Protein AF-A0A8S9RG49-F1 (afdb_monomer)

InterPro domains:
  IPR001810 F-box domain [PF00646] (15-56)
  IPR001810 F-box domain [PS50181] (12-58)
  IPR001810 F-box domain [SM00256] (18-58)
  IPR036047 F-box-like domain superfamily [SSF81383] (7-55)
  IPR050354 Arabidopsis F-box/kelch-repeat [PTHR24414] (6-59)

Foldseek 3Di:
DDDDPPPPDDPDDVVVVDDPVVVLVVLLPDAPVCLVVQCVVDVSSVVSSPPCVSVVSNVVVVVVVVVVVVVVVCVVVVDDD

Structure (mmCIF, N/CA/C/O backbone):
data_AF-A0A8S9RG49-F1
#
_entry.id   AF-A0A8S9RG49-F1
#
loop_
_atom_site.group_PDB
_atom_site.id
_atom_site.type_symbol
_atom_site.label_atom_id
_atom_site.label_alt_id
_atom_site.label_comp_id
_atom_site.label_asym_id
_atom_site.label_entity_id
_atom_site.la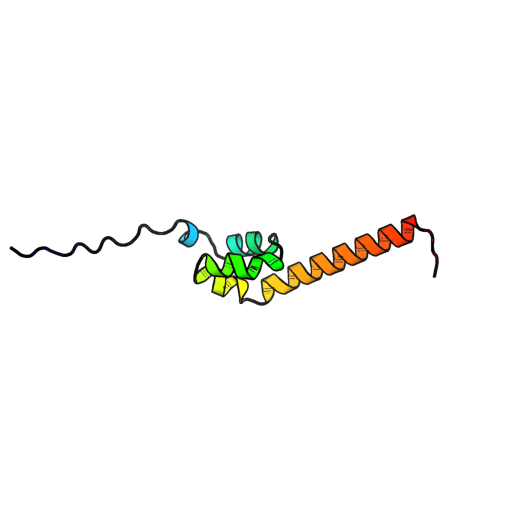bel_seq_id
_atom_site.pdbx_PDB_ins_code
_atom_site.Cartn_x
_atom_site.Cartn_y
_atom_site.Cartn_z
_atom_site.occupancy
_atom_site.B_iso_or_equiv
_atom_site.auth_seq_id
_atom_site.auth_comp_id
_atom_site.auth_asym_id
_atom_site.auth_atom_id
_atom_site.pdbx_PDB_model_num
ATOM 1 N N . MET A 1 1 ? -40.801 -1.079 34.100 1.00 38.41 1 MET A N 1
ATOM 2 C CA . MET A 1 1 ? -40.613 -1.740 32.791 1.00 38.41 1 MET A CA 1
ATOM 3 C C . MET A 1 1 ? -39.261 -1.309 32.250 1.00 38.41 1 MET A C 1
ATOM 5 O O . MET A 1 1 ? -39.105 -0.169 31.838 1.00 38.41 1 MET A O 1
ATOM 9 N N . SER A 1 2 ? -38.262 -2.174 32.411 1.00 45.91 2 SER A N 1
ATOM 10 C CA . SER A 1 2 ? -36.863 -1.943 32.054 1.00 45.91 2 SER A CA 1
ATOM 11 C C . SER A 1 2 ? -36.685 -2.019 30.539 1.00 45.91 2 SER A C 1
ATOM 13 O O . SER A 1 2 ? -36.806 -3.085 29.940 1.00 45.91 2 SER A O 1
ATOM 15 N N . TRP A 1 3 ? -36.388 -0.885 29.909 1.00 53.41 3 TRP A N 1
ATOM 16 C CA . TRP A 1 3 ? -35.884 -0.875 28.542 1.00 53.41 3 TRP A CA 1
ATOM 17 C C . TRP A 1 3 ? -34.464 -1.438 28.554 1.00 53.41 3 TRP A C 1
ATOM 19 O O . TRP A 1 3 ? -33.517 -0.783 28.981 1.00 53.41 3 TRP A O 1
ATOM 29 N N . ALA A 1 4 ? -34.330 -2.696 28.144 1.00 55.97 4 ALA A N 1
ATOM 30 C CA . ALA A 1 4 ? -33.040 -3.306 27.889 1.00 55.97 4 ALA A CA 1
ATOM 31 C C . ALA A 1 4 ? -32.457 -2.678 26.616 1.00 55.97 4 ALA A C 1
ATOM 33 O O . ALA A 1 4 ? -32.905 -2.967 25.506 1.00 55.97 4 ALA A O 1
ATOM 34 N N . GLU A 1 5 ? -31.471 -1.802 26.802 1.00 60.28 5 GLU A N 1
ATOM 35 C CA . GLU A 1 5 ? -30.587 -1.257 25.772 1.00 60.28 5 GLU A CA 1
ATOM 36 C C . GLU A 1 5 ? -29.935 -2.420 25.007 1.00 60.28 5 GLU A C 1
ATOM 38 O O . GLU A 1 5 ? -28.907 -2.980 25.398 1.00 60.28 5 GLU A O 1
ATOM 43 N N . LYS A 1 6 ? -30.581 -2.851 23.922 1.00 50.94 6 LYS A N 1
ATOM 44 C CA . LYS A 1 6 ? -30.087 -3.909 23.047 1.00 50.94 6 LYS A CA 1
ATOM 45 C C . LYS A 1 6 ? -28.945 -3.319 22.229 1.00 50.94 6 LYS A C 1
ATOM 47 O O . LYS A 1 6 ? -29.170 -2.787 21.146 1.00 50.94 6 LYS A O 1
ATOM 52 N N . LYS A 1 7 ? -27.724 -3.406 22.771 1.00 55.69 7 LYS A N 1
ATOM 53 C CA . LYS A 1 7 ? -26.454 -3.118 22.090 1.00 55.69 7 LYS A CA 1
ATOM 54 C C . LYS A 1 7 ? -26.428 -3.885 20.761 1.00 55.69 7 LYS A C 1
ATOM 56 O O . LYS A 1 7 ? -26.031 -5.046 20.716 1.00 55.69 7 LYS A O 1
ATOM 61 N N . ARG A 1 8 ? -26.899 -3.264 19.676 1.00 58.03 8 ARG A N 1
ATOM 62 C CA . ARG A 1 8 ? -26.694 -3.767 18.316 1.00 58.03 8 ARG A CA 1
ATOM 63 C C . ARG A 1 8 ? -25.196 -3.676 18.066 1.00 58.03 8 ARG A C 1
ATOM 65 O O . ARG A 1 8 ? -24.665 -2.582 17.892 1.00 58.03 8 ARG A O 1
ATOM 72 N N . SER A 1 9 ? -24.512 -4.814 18.126 1.00 61.84 9 SER A N 1
ATOM 73 C CA . SER A 1 9 ? -23.157 -4.921 17.605 1.00 61.84 9 SER A CA 1
ATOM 74 C C . SER A 1 9 ? -23.182 -4.442 16.150 1.00 61.84 9 SER A C 1
ATOM 76 O O . SER A 1 9 ? -24.096 -4.824 15.408 1.00 61.84 9 SER A O 1
ATOM 78 N N . PRO A 1 10 ? -22.246 -3.572 15.731 1.00 64.81 10 PRO A N 1
ATOM 79 C CA . PRO A 1 10 ? -22.133 -3.236 14.323 1.00 64.81 10 PRO A CA 1
ATOM 80 C C . PRO A 1 10 ? -21.961 -4.544 13.535 1.00 64.81 10 PRO A C 1
ATOM 82 O O . PRO A 1 10 ? -21.289 -5.458 14.031 1.00 64.81 10 PRO A O 1
ATOM 85 N N . PRO A 1 11 ? -22.600 -4.674 12.358 1.00 64.56 11 PRO A N 1
ATOM 86 C CA . PRO A 1 11 ? -22.437 -5.860 11.532 1.00 64.56 11 PRO A CA 1
ATOM 87 C C . PRO A 1 11 ? -20.938 -6.104 11.308 1.00 64.56 11 PRO A C 1
ATOM 89 O O . PRO A 1 11 ? -20.194 -5.130 11.146 1.00 64.56 11 PRO A O 1
ATOM 92 N N . PRO A 1 12 ? -20.475 -7.367 11.343 1.00 61.03 12 PRO A N 1
ATOM 93 C CA . PRO A 1 12 ? -19.073 -7.672 11.108 1.00 61.03 12 PRO A CA 1
ATOM 94 C C . PRO A 1 12 ? -18.692 -7.099 9.747 1.00 61.03 12 PRO A C 1
ATOM 96 O O . PRO A 1 12 ? -19.264 -7.465 8.721 1.00 61.03 12 PRO A O 1
ATOM 99 N N . SER A 1 13 ? -17.773 -6.135 9.746 1.00 61.38 13 SER A N 1
ATOM 100 C CA . SER A 1 13 ? -17.324 -5.505 8.514 1.00 61.38 13 SER A CA 1
ATOM 101 C C . SER A 1 13 ? -16.726 -6.598 7.622 1.00 61.38 13 SER A C 1
ATOM 103 O O . SER A 1 13 ? -15.821 -7.289 8.087 1.00 61.38 13 SER A O 1
ATOM 105 N N . PRO A 1 14 ? -17.134 -6.755 6.354 1.00 62.22 14 PRO A N 1
ATOM 106 C CA . PRO A 1 14 ? -16.576 -7.781 5.459 1.00 62.22 14 PRO A CA 1
ATOM 107 C C . PRO A 1 14 ? -15.063 -7.614 5.227 1.00 62.22 14 PRO A C 1
ATOM 109 O O . PRO A 1 14 ? -14.359 -8.546 4.861 1.00 62.22 14 PRO A O 1
ATOM 112 N N . ILE A 1 15 ? -14.527 -6.431 5.530 1.00 60.44 15 ILE A N 1
ATOM 113 C CA . ILE A 1 15 ? -13.087 -6.149 5.544 1.00 60.44 15 ILE A CA 1
ATOM 114 C C . ILE A 1 15 ? -12.361 -6.946 6.649 1.00 60.44 15 ILE A C 1
ATOM 116 O O . ILE A 1 15 ? -11.181 -7.243 6.527 1.00 60.44 15 ILE A O 1
ATOM 120 N N . THR A 1 16 ? -13.053 -7.310 7.733 1.00 61.22 16 THR A N 1
ATOM 121 C CA . THR A 1 16 ? -12.482 -8.086 8.847 1.00 61.22 16 THR A CA 1
ATOM 122 C C . THR A 1 16 ? -12.468 -9.597 8.628 1.00 61.22 16 THR A C 1
ATOM 124 O O . THR A 1 16 ? -11.802 -10.286 9.401 1.00 61.22 16 THR A O 1
ATOM 127 N N . SER A 1 17 ? -13.171 -10.103 7.609 1.00 69.31 17 SER A N 1
ATOM 128 C CA . SER A 1 17 ? -13.219 -11.533 7.273 1.00 69.31 17 SER A CA 1
ATOM 129 C C . SER A 1 17 ? -12.196 -11.960 6.219 1.00 69.31 17 SER A C 1
ATOM 131 O O . SER A 1 17 ? -12.100 -13.149 5.934 1.00 69.31 17 SER A O 1
ATOM 133 N N . LEU A 1 18 ? -11.468 -11.016 5.612 1.00 71.44 18 LEU A N 1
ATOM 134 C CA . LEU A 1 18 ? -10.428 -11.331 4.633 1.00 71.44 18 LEU A CA 1
ATOM 135 C C . LEU A 1 18 ? -9.108 -11.698 5.343 1.00 71.44 18 LEU A C 1
ATOM 137 O O . LEU A 1 18 ? -8.781 -11.034 6.330 1.00 71.44 18 LEU A O 1
ATOM 141 N N . PRO A 1 19 ? -8.343 -12.687 4.841 1.00 79.31 19 PRO A N 1
ATOM 142 C CA . PRO A 1 19 ? -7.015 -13.006 5.362 1.00 79.31 19 PRO A CA 1
ATOM 143 C C . PRO A 1 19 ? -6.050 -11.835 5.180 1.00 79.31 19 PRO A C 1
ATOM 145 O O . PRO A 1 19 ? -6.079 -11.157 4.147 1.00 79.31 19 PRO A O 1
ATOM 148 N N . GLU A 1 20 ? -5.162 -11.632 6.149 1.00 76.69 20 GLU A N 1
ATOM 149 C CA . GLU A 1 20 ? -4.137 -10.589 6.112 1.00 76.69 20 GLU A CA 1
ATOM 150 C C . GLU A 1 20 ? -3.237 -10.705 4.870 1.00 76.69 20 GLU A C 1
ATOM 152 O O . GLU A 1 20 ? -2.932 -9.686 4.253 1.00 76.69 20 GLU A O 1
ATOM 157 N N . ASP A 1 21 ? -2.904 -11.925 4.438 1.00 77.19 21 ASP A N 1
ATOM 158 C CA . ASP A 1 21 ? -2.048 -12.188 3.270 1.00 77.19 21 ASP A CA 1
ATOM 159 C C . ASP A 1 21 ? -2.628 -11.612 1.969 1.00 77.19 21 ASP A C 1
ATOM 161 O O . ASP A 1 21 ? -1.916 -11.028 1.154 1.00 77.19 21 ASP A O 1
ATOM 165 N N . VAL A 1 22 ? -3.951 -11.712 1.793 1.00 80.50 22 VAL A N 1
ATOM 166 C CA . VAL A 1 22 ? -4.648 -11.178 0.611 1.00 80.50 22 VAL A CA 1
ATOM 167 C C . VAL A 1 22 ? -4.625 -9.652 0.627 1.00 80.50 22 VAL A C 1
ATOM 169 O O . VAL A 1 22 ? -4.473 -9.010 -0.410 1.00 80.50 22 VAL A O 1
ATOM 172 N N . VAL A 1 23 ? -4.758 -9.051 1.810 1.00 78.50 23 VAL A N 1
ATOM 173 C CA . VAL A 1 23 ? -4.696 -7.596 1.965 1.00 78.50 23 VAL A CA 1
ATOM 174 C C . VAL A 1 23 ? -3.291 -7.080 1.660 1.00 78.50 23 VAL A C 1
ATOM 176 O O . VAL A 1 23 ? -3.159 -6.039 1.018 1.00 78.50 23 VAL A O 1
ATOM 179 N N . VAL A 1 24 ? -2.252 -7.809 2.071 1.00 76.56 24 VAL A N 1
ATOM 180 C CA . VAL A 1 24 ? -0.856 -7.486 1.750 1.00 76.56 24 VAL A CA 1
ATOM 181 C C . VAL A 1 24 ? -0.595 -7.598 0.247 1.00 76.56 24 VAL A C 1
ATOM 183 O O . VAL A 1 24 ? -0.000 -6.679 -0.307 1.00 76.56 24 VAL A O 1
ATOM 186 N N . ASP A 1 25 ? -1.097 -8.636 -0.431 1.00 78.69 25 ASP A N 1
ATOM 187 C CA . ASP A 1 25 ? -0.970 -8.779 -1.894 1.00 78.69 25 ASP A CA 1
ATOM 188 C C . ASP A 1 25 ? -1.657 -7.628 -2.651 1.00 78.69 25 ASP A C 1
ATOM 190 O O . ASP A 1 25 ? -1.126 -7.096 -3.626 1.00 78.69 25 ASP A O 1
ATOM 194 N N . ILE A 1 26 ? -2.823 -7.178 -2.173 1.00 80.50 26 ILE A N 1
ATOM 195 C CA . ILE A 1 26 ? -3.503 -6.000 -2.728 1.00 80.50 26 ILE A CA 1
ATOM 196 C C . ILE A 1 26 ? -2.674 -4.735 -2.477 1.00 80.50 26 ILE A C 1
ATOM 198 O O . ILE A 1 26 ? -2.480 -3.951 -3.403 1.00 80.50 26 ILE A O 1
ATOM 202 N N . LEU A 1 27 ? -2.172 -4.535 -1.254 1.00 78.00 27 LEU A N 1
ATOM 203 C CA . LEU A 1 27 ? -1.353 -3.371 -0.900 1.00 78.00 27 LEU A CA 1
ATOM 204 C C . LEU A 1 27 ? -0.042 -3.324 -1.689 1.00 78.00 27 LEU A C 1
ATOM 206 O O . LEU A 1 27 ? 0.344 -2.243 -2.109 1.00 78.00 27 LEU A O 1
ATOM 210 N N . ALA A 1 28 ? 0.591 -4.467 -1.955 1.00 77.06 28 ALA A N 1
ATOM 211 C CA . ALA A 1 28 ? 1.819 -4.555 -2.745 1.00 77.06 28 ALA A CA 1
ATOM 212 C C . ALA A 1 28 ? 1.632 -4.104 -4.205 1.00 77.06 28 ALA A C 1
ATOM 214 O O . ALA A 1 28 ? 2.587 -3.671 -4.843 1.00 77.06 28 ALA A O 1
ATOM 215 N N . ARG A 1 29 ? 0.402 -4.175 -4.734 1.00 79.06 29 ARG A N 1
ATOM 216 C CA . ARG A 1 29 ? 0.049 -3.625 -6.055 1.00 79.06 29 ARG A CA 1
ATOM 217 C C . ARG A 1 29 ? -0.317 -2.140 -6.013 1.00 79.06 29 ARG A C 1
ATOM 219 O O . ARG A 1 29 ? -0.410 -1.511 -7.066 1.00 79.06 29 ARG A O 1
ATOM 226 N N . VAL A 1 30 ? -0.587 -1.585 -4.831 1.00 75.31 30 VAL A N 1
ATOM 227 C CA . VAL A 1 30 ? -0.952 -0.176 -4.667 1.00 75.31 30 VAL A CA 1
ATOM 228 C C . VAL A 1 30 ? 0.329 0.663 -4.598 1.00 75.31 30 VAL A C 1
ATOM 230 O O . VAL A 1 30 ? 1.262 0.313 -3.879 1.00 75.31 30 VAL A O 1
ATOM 233 N N . PRO A 1 31 ? 0.400 1.801 -5.303 1.00 71.81 31 PRO A N 1
ATOM 234 C CA . PRO A 1 31 ? 1.531 2.710 -5.188 1.00 71.81 31 PRO A CA 1
ATOM 235 C C . PRO A 1 31 ? 1.745 3.204 -3.748 1.00 71.81 31 PRO A C 1
ATOM 237 O O . PRO A 1 31 ? 0.799 3.558 -3.042 1.00 71.81 31 PRO A O 1
ATOM 240 N N . VAL A 1 32 ? 3.009 3.345 -3.338 1.00 73.19 32 VAL A N 1
ATOM 241 C CA . VAL A 1 32 ? 3.395 3.844 -2.000 1.00 73.19 32 VAL A CA 1
ATOM 242 C C . VAL A 1 32 ? 2.799 5.221 -1.676 1.00 73.19 32 VAL A C 1
ATOM 244 O O . VAL A 1 32 ? 2.542 5.531 -0.514 1.00 73.19 32 VAL A O 1
ATOM 247 N N . CYS A 1 33 ? 2.541 6.059 -2.682 1.00 75.75 33 CYS A N 1
ATOM 248 C CA . CYS A 1 33 ? 1.912 7.365 -2.476 1.00 75.75 33 CYS A CA 1
ATOM 249 C C . CYS A 1 33 ? 0.485 7.273 -1.903 1.00 75.75 33 CYS A C 1
ATOM 251 O O . CYS A 1 33 ? 0.046 8.210 -1.236 1.00 75.75 33 CYS A O 1
ATOM 253 N N . ASP A 1 34 ? -0.207 6.145 -2.079 1.00 79.50 34 ASP A N 1
ATOM 254 C CA . ASP A 1 34 ? -1.554 5.919 -1.553 1.00 79.50 34 ASP A CA 1
ATOM 255 C C . ASP A 1 34 ? -1.565 5.212 -0.187 1.00 79.50 34 ASP A C 1
ATOM 257 O O . ASP A 1 34 ? -2.615 5.136 0.456 1.00 79.50 34 ASP A O 1
ATOM 261 N N . TYR A 1 35 ? -0.407 4.776 0.328 1.00 78.56 35 TYR A N 1
ATOM 262 C CA . TYR A 1 35 ? -0.272 4.112 1.637 1.00 78.56 35 TYR A CA 1
ATOM 263 C C . TYR A 1 35 ? -0.842 4.926 2.815 1.00 78.56 35 TYR A C 1
ATOM 265 O O . TYR A 1 35 ? -1.547 4.363 3.662 1.00 78.56 35 TYR A O 1
ATOM 273 N N . PRO A 1 36 ? -0.655 6.260 2.876 1.00 79.38 36 PRO A N 1
ATOM 274 C CA . PRO A 1 36 ? -1.298 7.084 3.895 1.00 79.38 36 PRO A CA 1
ATOM 275 C C . PRO A 1 36 ? -2.829 7.028 3.817 1.00 79.38 36 PRO A C 1
ATOM 277 O O . PRO A 1 36 ? -3.494 7.005 4.853 1.00 79.38 36 PRO A O 1
ATOM 280 N N . ARG A 1 37 ? -3.401 6.943 2.609 1.00 81.25 37 ARG A N 1
ATOM 281 C CA . ARG A 1 37 ? -4.855 6.894 2.394 1.00 81.25 37 ARG A CA 1
ATOM 282 C C . ARG A 1 37 ? -5.443 5.553 2.818 1.00 81.25 37 ARG A C 1
ATOM 284 O O . ARG A 1 37 ? -6.469 5.533 3.491 1.00 81.25 37 ARG A O 1
ATOM 291 N N . VAL A 1 38 ? -4.784 4.440 2.496 1.00 79.62 38 VAL A N 1
ATOM 292 C CA . VAL A 1 38 ? -5.235 3.103 2.930 1.00 79.62 38 VAL A CA 1
ATOM 293 C C . VAL A 1 38 ? -5.095 2.905 4.442 1.00 79.62 38 VAL A C 1
ATOM 295 O O . VAL A 1 38 ? -5.928 2.234 5.048 1.00 79.62 38 VAL A O 1
ATOM 298 N N . SER A 1 39 ? -4.135 3.569 5.097 1.00 81.50 39 SER A N 1
ATOM 299 C CA . SER A 1 39 ? -3.994 3.531 6.562 1.00 81.50 39 SER A CA 1
ATOM 300 C C . SER A 1 39 ? -5.195 4.126 7.319 1.00 81.50 39 SER A C 1
ATOM 302 O O . SER A 1 39 ? -5.446 3.761 8.470 1.00 81.50 39 SER A O 1
ATOM 304 N N . LEU A 1 40 ? -5.964 5.009 6.668 1.00 81.50 40 LEU A N 1
ATOM 305 C CA . LEU A 1 40 ? -7.157 5.649 7.233 1.00 81.50 40 LEU A CA 1
ATOM 306 C C . LEU A 1 40 ? -8.402 4.753 7.173 1.00 81.50 40 LEU A C 1
ATOM 308 O O . LEU A 1 40 ? -9.383 5.031 7.858 1.00 81.50 40 LEU A O 1
ATOM 312 N N . VAL A 1 41 ? -8.374 3.675 6.381 1.00 80.44 41 VAL A N 1
ATOM 313 C CA . VAL A 1 41 ? -9.536 2.801 6.156 1.00 80.44 41 VAL A CA 1
ATOM 314 C C . VAL A 1 41 ? -9.862 1.979 7.402 1.00 80.44 41 VAL A C 1
ATOM 316 O O . VAL A 1 41 ? -11.029 1.783 7.738 1.00 80.44 41 VAL A O 1
ATOM 319 N N . SER A 1 42 ? -8.843 1.480 8.109 1.00 77.56 42 SER A N 1
ATOM 320 C CA . SER A 1 42 ? -9.045 0.758 9.366 1.00 77.56 42 SER A CA 1
ATOM 321 C C . SER A 1 42 ? -7.772 0.658 10.206 1.00 77.56 42 SER A C 1
ATOM 323 O O . SER A 1 42 ? -6.651 0.756 9.706 1.00 77.56 42 SER A O 1
ATOM 325 N N . LYS A 1 43 ? -7.943 0.354 11.500 1.00 79.88 43 LYS A N 1
ATOM 326 C CA . LYS A 1 43 ? -6.825 0.033 12.404 1.00 79.88 43 LYS A CA 1
ATOM 327 C C . LYS A 1 43 ? -5.975 -1.141 11.892 1.00 79.88 43 LYS A C 1
ATOM 329 O O . LYS A 1 43 ? -4.772 -1.144 12.128 1.00 79.88 43 LYS A O 1
ATOM 334 N N . ARG A 1 44 ? -6.580 -2.106 11.181 1.00 79.62 44 ARG A N 1
ATOM 335 C CA . ARG A 1 44 ? -5.855 -3.244 10.590 1.00 79.62 44 ARG A CA 1
ATOM 336 C C . ARG A 1 44 ? -4.961 -2.799 9.437 1.00 79.62 44 ARG A C 1
A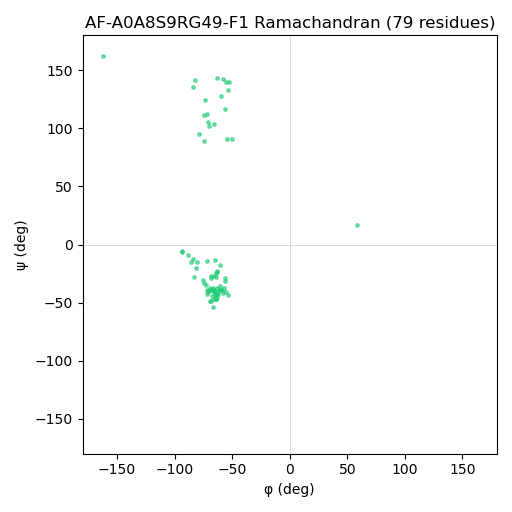TOM 338 O O . ARG A 1 44 ? -3.777 -3.105 9.452 1.00 79.62 44 ARG A 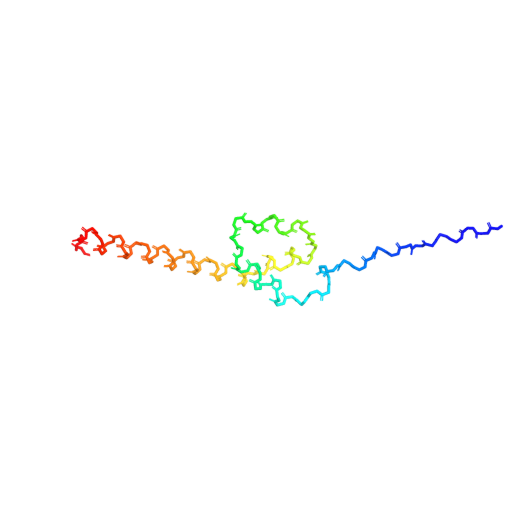O 1
ATOM 345 N N . PHE A 1 45 ? -5.491 -2.009 8.501 1.00 79.00 45 PHE A N 1
ATOM 346 C CA . PHE A 1 45 ? -4.698 -1.465 7.392 1.00 79.00 45 PHE A CA 1
ATOM 347 C C . PHE A 1 45 ? -3.530 -0.619 7.890 1.00 79.00 45 PHE A C 1
ATOM 349 O O . PHE A 1 45 ? -2.426 -0.735 7.374 1.00 79.00 45 PHE A O 1
ATOM 356 N N . ARG A 1 46 ? -3.743 0.174 8.945 1.00 80.75 46 ARG A N 1
ATOM 357 C CA . ARG A 1 46 ? -2.665 0.929 9.588 1.00 80.75 46 ARG A CA 1
ATOM 358 C C . ARG A 1 46 ? -1.537 0.029 10.101 1.00 80.75 46 ARG A C 1
ATOM 360 O O . ARG A 1 46 ? -0.375 0.376 9.932 1.00 80.75 46 ARG A O 1
ATOM 367 N N . SER A 1 47 ? -1.876 -1.109 10.710 1.00 81.88 47 SER A N 1
ATOM 368 C CA . SER A 1 47 ? -0.886 -2.081 11.191 1.00 81.88 47 SER A CA 1
ATOM 369 C C . SER A 1 47 ? -0.123 -2.738 10.041 1.00 81.88 47 SER A C 1
ATOM 371 O O . SER A 1 47 ? 1.085 -2.914 10.144 1.00 81.88 47 SER A O 1
ATOM 373 N N . LEU A 1 48 ? -0.813 -3.066 8.945 1.00 78.25 48 LEU A N 1
ATOM 374 C CA . LEU A 1 48 ? -0.210 -3.693 7.766 1.00 78.25 48 LEU A CA 1
ATOM 375 C C . LEU A 1 48 ? 0.731 -2.735 7.031 1.00 78.25 48 LEU A C 1
ATOM 377 O O . LEU A 1 48 ? 1.878 -3.077 6.783 1.00 78.25 48 LEU A O 1
ATOM 381 N N . VAL A 1 49 ? 0.287 -1.506 6.761 1.00 74.44 49 VAL A N 1
ATOM 382 C CA . VAL A 1 49 ? 1.099 -0.462 6.107 1.00 74.44 49 VAL A CA 1
ATOM 383 C C . VAL A 1 49 ? 2.302 -0.052 6.962 1.00 74.44 49 VAL A C 1
ATOM 385 O O . VAL A 1 49 ? 3.329 0.362 6.433 1.00 74.44 49 VAL A O 1
ATOM 388 N N . SER A 1 50 ? 2.193 -0.176 8.288 1.00 72.00 50 SER A N 1
ATOM 389 C CA . SER A 1 50 ? 3.316 0.037 9.203 1.00 72.00 50 SER A CA 1
ATOM 390 C C . SER A 1 50 ? 4.361 -1.082 9.144 1.00 72.00 50 SER A C 1
ATOM 392 O O . SER A 1 50 ? 5.452 -0.891 9.683 1.00 72.00 50 SER A O 1
ATOM 394 N N . SER A 1 51 ? 4.049 -2.234 8.539 1.00 73.56 51 SER A N 1
ATOM 395 C CA . SER A 1 51 ? 5.033 -3.290 8.326 1.00 73.56 51 SER A CA 1
ATOM 396 C C . SER A 1 51 ? 5.989 -2.876 7.197 1.00 73.56 51 SER A C 1
ATOM 398 O O . SER A 1 51 ? 5.538 -2.583 6.086 1.00 73.56 51 SER A O 1
ATOM 400 N N . PRO A 1 52 ? 7.313 -2.856 7.437 1.00 62.44 52 PRO A N 1
ATOM 401 C CA . PRO A 1 52 ? 8.304 -2.434 6.442 1.00 62.44 52 PRO A CA 1
ATOM 402 C C . PRO A 1 52 ? 8.370 -3.355 5.211 1.00 62.44 52 PRO A C 1
ATOM 404 O O . PRO A 1 52 ? 8.937 -2.977 4.187 1.00 62.44 52 PRO A O 1
ATOM 407 N N . GLU A 1 53 ? 7.768 -4.539 5.290 1.00 63.44 53 GLU A N 1
ATOM 408 C CA . GLU A 1 53 ? 7.808 -5.586 4.268 1.00 63.44 53 GLU A CA 1
ATOM 409 C C . GLU A 1 53 ? 7.055 -5.214 2.980 1.00 63.44 53 GLU A C 1
ATOM 411 O O . GLU A 1 53 ? 7.434 -5.632 1.894 1.00 63.44 53 GLU A O 1
ATOM 416 N N . ILE A 1 54 ? 6.045 -4.344 3.060 1.00 64.38 54 ILE A N 1
ATOM 417 C CA . ILE A 1 54 ? 5.305 -3.869 1.874 1.00 64.38 54 ILE A CA 1
ATOM 418 C C . ILE A 1 54 ? 6.069 -2.737 1.152 1.00 64.38 54 ILE A C 1
ATOM 420 O O . ILE A 1 54 ? 5.849 -2.436 -0.024 1.00 64.38 54 ILE A O 1
ATOM 424 N N . TYR A 1 55 ? 6.997 -2.085 1.856 1.00 60.56 55 TYR A N 1
ATOM 425 C CA . TYR A 1 55 ? 7.797 -0.981 1.328 1.00 60.56 55 TYR A CA 1
ATOM 426 C C . TYR A 1 55 ? 9.014 -1.461 0.528 1.00 60.56 55 TYR A C 1
ATOM 428 O O . TYR A 1 55 ? 9.464 -0.748 -0.372 1.00 60.56 55 TYR A O 1
ATOM 436 N N . SER A 1 56 ? 9.556 -2.643 0.840 1.00 58.69 56 SER A N 1
ATOM 437 C CA . SER A 1 56 ? 10.700 -3.220 0.122 1.00 58.69 56 SER A CA 1
ATOM 438 C C . SER A 1 56 ? 10.317 -3.579 -1.311 1.00 58.69 56 SER A C 1
ATOM 440 O O . SER A 1 56 ? 10.908 -3.025 -2.234 1.00 58.69 56 SER A O 1
ATOM 442 N N . TYR A 1 57 ? 9.254 -4.367 -1.502 1.00 60.97 57 TYR A N 1
ATOM 443 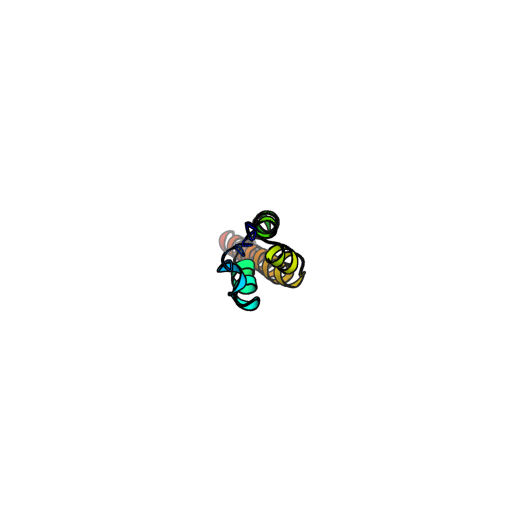C CA . TYR A 1 57 ? 8.778 -4.763 -2.833 1.00 60.97 57 TYR A CA 1
ATOM 444 C C . TYR A 1 57 ? 8.530 -3.565 -3.749 1.00 60.97 57 TYR A C 1
ATOM 446 O O . TYR A 1 57 ? 8.981 -3.560 -4.887 1.00 60.97 57 TYR A O 1
ATOM 454 N N . THR A 1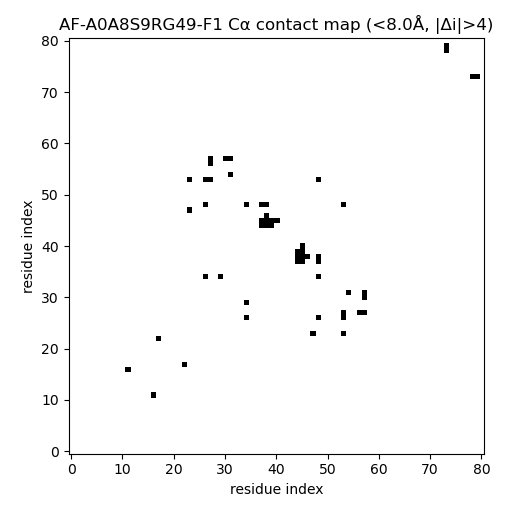 58 ? 7.909 -2.500 -3.241 1.00 58.03 58 THR A N 1
ATOM 455 C CA . THR A 1 58 ? 7.574 -1.339 -4.080 1.00 58.03 58 THR A CA 1
ATOM 456 C C . THR A 1 58 ? 8.791 -0.469 -4.417 1.00 58.03 58 THR A C 1
ATOM 458 O O . THR A 1 58 ? 8.846 0.138 -5.485 1.00 58.03 58 THR A O 1
ATOM 461 N N . ARG A 1 59 ? 9.803 -0.403 -3.536 1.00 57.91 59 ARG A N 1
ATOM 462 C CA . ARG A 1 59 ? 11.077 0.276 -3.844 1.00 57.91 59 ARG A CA 1
ATOM 463 C C . ARG A 1 59 ? 11.913 -0.521 -4.837 1.00 57.91 59 ARG A C 1
ATOM 465 O O . ARG A 1 59 ? 12.655 0.078 -5.611 1.00 57.91 59 ARG A O 1
ATOM 472 N N . ASP A 1 60 ? 11.866 -1.846 -4.774 1.00 60.53 60 ASP A N 1
ATOM 473 C CA . ASP A 1 60 ? 12.478 -2.728 -5.769 1.00 60.53 60 ASP A CA 1
ATOM 474 C C . ASP A 1 60 ? 11.750 -2.652 -7.117 1.00 60.53 60 ASP A C 1
ATOM 476 O O . ASP A 1 60 ? 12.394 -2.497 -8.147 1.00 60.53 60 ASP A O 1
ATOM 480 N N . ASP A 1 61 ? 10.425 -2.565 -7.129 1.00 63.53 61 ASP A N 1
ATOM 481 C CA . ASP A 1 61 ? 9.674 -2.432 -8.377 1.00 63.53 61 ASP A CA 1
ATOM 482 C C . ASP A 1 61 ? 9.923 -1.079 -9.067 1.00 63.53 61 ASP A C 1
ATOM 484 O O . ASP A 1 61 ? 10.250 -1.032 -10.251 1.00 63.53 61 ASP A O 1
ATOM 488 N N . LEU A 1 62 ? 9.919 0.036 -8.319 1.00 64.44 62 LEU A N 1
ATOM 489 C CA . LEU A 1 62 ? 10.232 1.353 -8.892 1.00 64.44 62 LEU A CA 1
ATOM 490 C C . LEU A 1 62 ? 11.688 1.462 -9.356 1.00 64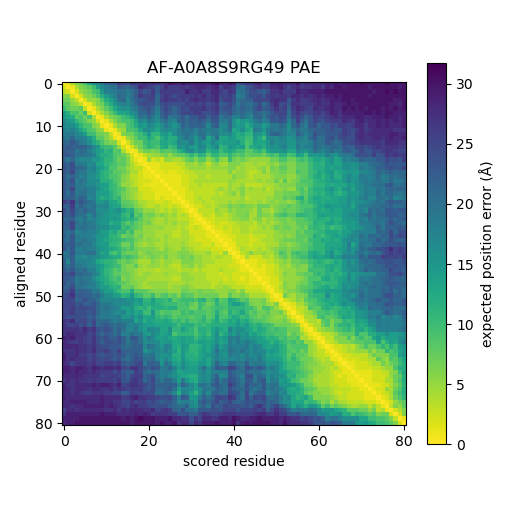.44 62 LEU A C 1
ATOM 492 O O . LEU A 1 62 ? 11.955 2.104 -10.371 1.00 64.44 62 LEU A O 1
ATOM 496 N N . ARG A 1 63 ? 12.642 0.861 -8.627 1.00 67.50 63 ARG A N 1
ATOM 497 C CA . ARG A 1 63 ? 14.052 0.890 -9.041 1.00 67.50 63 A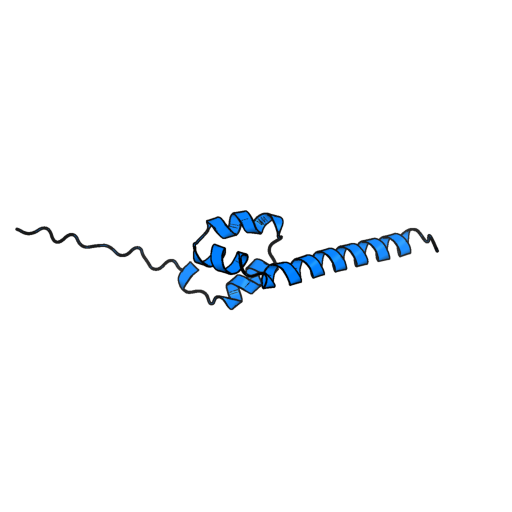RG A CA 1
ATOM 498 C C . ARG A 1 63 ? 14.269 0.015 -10.269 1.00 67.50 63 ARG A C 1
ATOM 500 O O . ARG A 1 63 ? 14.986 0.434 -11.165 1.00 67.50 63 ARG A O 1
ATOM 507 N N . TRP A 1 64 ? 13.648 -1.160 -10.347 1.00 71.88 64 TRP A N 1
ATOM 508 C CA . TRP A 1 64 ? 13.778 -2.045 -11.502 1.00 71.88 64 TRP A CA 1
ATOM 509 C C . TRP A 1 64 ? 13.046 -1.491 -12.720 1.00 71.88 64 TRP A C 1
ATOM 511 O O . TRP A 1 64 ? 13.608 -1.511 -13.811 1.00 71.88 64 TRP A O 1
ATOM 521 N N . ALA A 1 65 ? 11.865 -0.897 -12.543 1.00 73.88 65 ALA A N 1
ATOM 522 C CA . ALA A 1 65 ? 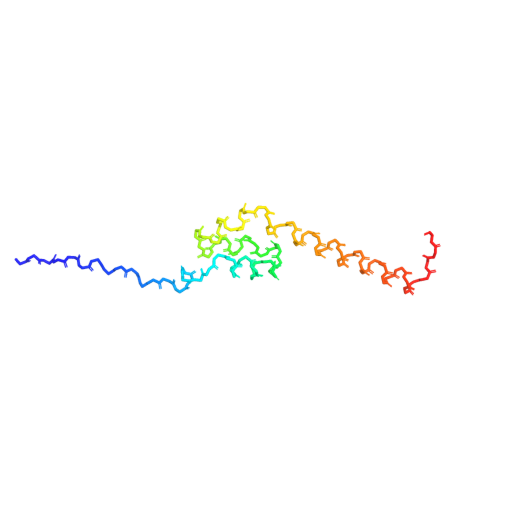11.162 -0.188 -13.605 1.00 73.88 65 ALA A CA 1
ATOM 523 C C . ALA A 1 65 ? 11.968 1.021 -14.099 1.00 73.88 65 ALA A C 1
ATOM 525 O O . ALA A 1 65 ? 12.143 1.187 -15.304 1.00 73.88 65 ALA A O 1
ATOM 526 N N . ALA A 1 66 ? 12.534 1.827 -13.193 1.00 73.94 66 ALA A N 1
ATOM 527 C CA . ALA A 1 66 ? 13.398 2.945 -13.565 1.00 73.94 66 ALA A CA 1
ATOM 528 C C . ALA A 1 66 ? 14.671 2.476 -14.290 1.00 73.94 66 ALA A C 1
ATOM 530 O O . ALA A 1 66 ? 15.038 3.061 -15.304 1.00 73.94 66 ALA A O 1
ATOM 531 N N . LEU A 1 67 ? 15.314 1.398 -13.831 1.00 77.25 67 LEU A N 1
ATOM 532 C CA . LEU A 1 67 ? 16.482 0.810 -14.497 1.00 77.25 67 LEU A CA 1
ATOM 533 C C . LEU A 1 67 ? 16.129 0.232 -15.874 1.00 77.25 67 LEU A C 1
ATOM 535 O O . LEU A 1 67 ? 16.889 0.417 -16.822 1.00 77.25 67 LEU A O 1
ATOM 539 N N . SER A 1 68 ? 14.964 -0.404 -16.014 1.00 79.56 68 SER A N 1
ATOM 540 C CA . SER A 1 68 ? 14.460 -0.893 -17.300 1.00 79.56 68 SER A CA 1
ATOM 541 C C . SER A 1 68 ? 14.180 0.259 -18.264 1.00 79.56 68 SER A C 1
ATOM 543 O O . SER A 1 68 ? 14.527 0.171 -19.438 1.00 79.56 68 SER A O 1
ATOM 545 N N . ILE A 1 69 ? 13.581 1.351 -17.781 1.00 77.75 69 ILE A N 1
ATOM 546 C CA . ILE A 1 69 ? 13.317 2.555 -18.575 1.00 77.75 69 ILE A CA 1
ATOM 547 C C . ILE A 1 69 ? 14.634 3.196 -19.021 1.00 77.75 69 ILE A C 1
ATOM 549 O O . ILE A 1 69 ? 14.789 3.485 -20.204 1.00 77.75 69 ILE A O 1
ATOM 553 N N . VAL A 1 70 ? 15.602 3.366 -18.115 1.00 79.94 70 VAL A N 1
ATOM 554 C CA . VAL A 1 70 ? 16.927 3.924 -18.436 1.00 79.94 70 VAL A CA 1
ATOM 555 C C . VAL A 1 70 ? 17.672 3.038 -19.432 1.00 79.94 70 VAL A C 1
ATOM 557 O O . VAL A 1 70 ? 18.223 3.556 -20.395 1.00 79.94 70 VAL A O 1
ATOM 560 N N . SER A 1 71 ? 17.635 1.712 -19.273 1.00 82.88 71 SER A N 1
ATOM 561 C CA . SER A 1 71 ? 18.261 0.779 -20.217 1.00 82.88 71 SER A CA 1
ATOM 562 C C . SER A 1 71 ? 17.616 0.835 -21.606 1.00 82.88 71 SER A C 1
ATOM 564 O O . SER A 1 71 ? 18.332 0.886 -22.605 1.00 82.88 71 SER A O 1
ATOM 566 N N . MET A 1 72 ? 16.283 0.903 -21.683 1.00 84.06 72 MET A N 1
ATOM 567 C CA . MET A 1 72 ? 15.553 1.060 -22.947 1.00 84.06 72 MET A CA 1
ATOM 568 C C . MET A 1 72 ? 15.835 2.412 -23.613 1.00 84.06 72 MET A C 1
ATOM 570 O O . MET A 1 72 ? 16.016 2.467 -24.826 1.00 84.06 72 MET A O 1
ATOM 574 N N . LEU A 1 73 ? 15.926 3.493 -22.831 1.00 79.12 73 LEU A N 1
ATOM 575 C CA . LEU A 1 73 ? 16.322 4.817 -23.316 1.00 79.12 73 LEU A CA 1
ATOM 576 C C . LEU A 1 73 ? 17.762 4.814 -23.838 1.00 79.12 73 LEU A C 1
ATOM 578 O O . LEU A 1 73 ? 17.981 5.282 -24.947 1.00 79.12 73 LEU A O 1
ATOM 582 N N . SER A 1 74 ? 18.716 4.231 -23.107 1.00 80.62 74 SER A N 1
ATOM 583 C CA . SER A 1 74 ? 20.110 4.089 -23.552 1.00 80.62 74 SER A CA 1
ATOM 584 C C . SER A 1 74 ? 20.233 3.244 -24.822 1.00 80.62 74 SER A C 1
ATOM 586 O O . SER A 1 74 ? 21.016 3.581 -25.709 1.00 80.62 74 SER A O 1
ATOM 588 N N . PHE A 1 75 ? 19.441 2.174 -24.937 1.00 76.69 75 PHE A N 1
ATOM 589 C CA . PHE A 1 75 ? 19.377 1.350 -26.143 1.00 76.69 75 PHE A CA 1
ATOM 590 C C . PHE A 1 75 ? 18.789 2.128 -27.331 1.00 76.69 75 PHE A C 1
ATOM 592 O O . PHE A 1 75 ? 19.299 2.024 -28.444 1.00 76.69 75 PHE A O 1
ATOM 599 N N . ALA A 1 76 ? 17.759 2.948 -27.100 1.00 76.06 76 ALA A N 1
ATOM 600 C CA . ALA A 1 76 ? 17.112 3.753 -28.134 1.00 76.06 76 ALA A CA 1
ATOM 601 C C . ALA A 1 76 ? 17.942 4.970 -28.580 1.00 76.06 76 ALA A C 1
ATOM 603 O O . ALA A 1 76 ? 17.876 5.351 -29.747 1.00 76.06 76 ALA A O 1
ATOM 604 N N . THR A 1 77 ? 18.722 5.585 -27.685 1.00 79.38 77 THR A N 1
ATOM 605 C CA . THR A 1 77 ? 19.554 6.753 -28.018 1.00 79.38 77 THR A CA 1
ATOM 606 C C . THR A 1 77 ? 20.945 6.384 -28.523 1.00 79.38 77 THR A C 1
ATOM 608 O O . THR A 1 77 ? 21.654 7.266 -29.000 1.00 79.38 77 THR A O 1
ATOM 611 N N . GLY A 1 78 ? 21.353 5.110 -28.447 1.00 68.56 78 GLY A N 1
ATOM 612 C CA . GLY A 1 78 ? 22.625 4.628 -29.000 1.00 68.56 78 GLY A CA 1
ATOM 613 C C . GLY A 1 78 ? 23.866 5.325 -28.428 1.00 68.56 78 GLY A C 1
ATOM 614 O O . GLY A 1 78 ? 24.942 5.262 -29.018 1.00 68.56 78 GLY A O 1
ATOM 615 N N . THR A 1 79 ? 23.734 6.013 -27.295 1.00 63.41 79 THR A N 1
ATOM 616 C CA . THR A 1 79 ? 24.844 6.661 -26.597 1.00 63.41 79 THR A CA 1
ATOM 617 C C . THR A 1 79 ? 25.613 5.604 -25.822 1.00 63.41 79 THR A C 1
ATOM 619 O O . THR A 1 79 ? 25.250 5.245 -24.705 1.00 63.41 79 THR A O 1
ATOM 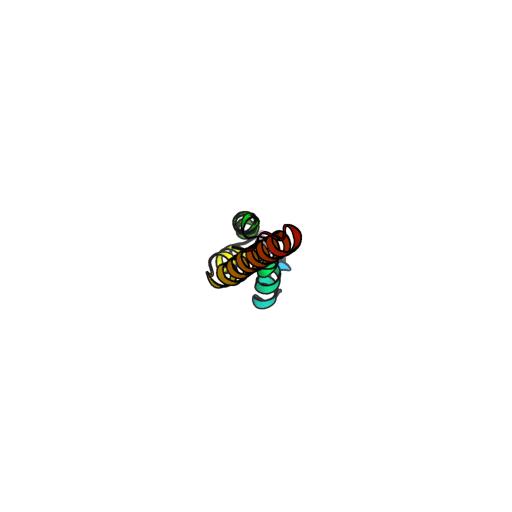622 N N . THR A 1 80 ? 26.672 5.093 -26.441 1.00 56.53 80 THR A N 1
ATOM 623 C CA . THR A 1 80 ? 27.711 4.305 -25.785 1.00 56.53 80 THR A CA 1
ATOM 624 C C . THR A 1 80 ? 28.557 5.233 -24.911 1.00 56.53 80 THR A C 1
ATOM 626 O O . THR A 1 80 ? 29.274 6.077 -25.454 1.00 56.53 80 THR A O 1
ATOM 629 N N . VAL A 1 81 ? 28.495 5.083 -23.589 1.00 55.16 81 VAL A N 1
ATOM 630 C CA . VAL A 1 81 ? 29.588 5.449 -22.671 1.00 55.16 81 VAL A CA 1
ATOM 631 C C . VAL A 1 81 ? 29.758 4.356 -21.633 1.00 55.16 81 VAL A C 1
ATOM 633 O O . VAL A 1 81 ? 28.721 3.833 -21.167 1.00 55.16 81 VAL A O 1
#

Nearest PDB structures (foldseek):
  7t1z-assembly1_B  TM=8.175E-01  e=1.397E+00  Homo sapiens
  7t1y-assembly1_B  TM=8.264E-01  e=1.816E+00  Homo sapiens
  6m92-assembly1_A  TM=6.377E-01  e=9.427E-01  Homo sapiens
  2ovq-assembly1_B  TM=7.474E-01  e=1.492E+00  Homo sapiens
  1p22-assembly1_A  TM=7.199E-01  e=1.701E+00  Homo sapiens

pLDDT: mean 70.53, std 10.03, range [38.41, 84.06]

Secondary structure (DSSP, 8-state):
--------PPPPPGGGSS-HHHHHHHHHHS-GGGHHHHHTT-HHHHHHHTSTHHHHHHHHHHHHHHHHHHHHHHHHHT---

Organism: Brassica cretica (NCBI:txid69181)

Radius of gyration: 21.95 Å; Cα contacts (8 Å, |Δi|>4): 28; chains: 1; bounding box: 70×20×62 Å

Sequence (81 aa):
MSWAEKKRSPPPSPITSLPEDVVVDILARVPVCDYPRVSLVSKRFRSLVSSPEIYSYTRDDLRWAALSIVSMLSFATGTTV

Solvent-accessible surface area (backbone atoms only — not comparable to full-atom values): 5080 Å² total; per-residue (Å²): 134,85,82,75,82,75,79,73,71,77,75,82,55,74,78,74,76,54,60,67,68,60,53,49,58,53,51,56,74,46,62,76,88,49,48,72,61,50,32,70,75,35,77,64,41,36,55,55,70,67,37,68,73,56,55,50,59,48,54,49,49,54,50,51,50,50,51,51,51,51,49,51,49,44,63,73,67,67,67,85,126

Mean predicted aligned error: 14.49 Å